Protein AF-A0A0S1SE72-F1 (afdb_monomer_lite)

Foldseek 3Di:
DDDDDDDDPDPPPPPPPPPPPPPPDFDKDWDFDADPVRATQKTDIFRPVQPPDGAAFAKMFGADPPRQTFKIAGKDKDWDWAQDPVGIDTFMKIFGAAKMWGADPVGATFKIDGFDWDWDFDAHNDPPGTTDIFTADDPRMWGADPVRHTDDDDPVVNVVCRVVRMGGDPDD

Secondary structure (DSSP, 8-state):
------------------------PPPEEEEEEE-TTS-EEEEEEEEGGGTTS-EEEEEEEEE-TTS-EEEEEEEEEEEEEEEETTEEEEEEEEEEEEEEEEE-TTSSEEEEEEPEEEEEEE--SSTT-EEEEEEE--TT-EEE-TTS-EEPPPHHHHHHHHHTTEEE----

Radius of gyration: 25.69 Å; chains: 1; bounding box: 78×78×52 Å

pLDDT: mean 86.2, std 17.71, range [41.59, 98.75]

Structure (mmCIF, N/CA/C/O backbone):
data_AF-A0A0S1SE72-F1
#
_entry.id   AF-A0A0S1SE72-F1
#
loop_
_atom_site.group_PDB
_atom_site.id
_atom_site.type_symbol
_atom_site.label_atom_id
_atom_site.label_alt_id
_atom_site.label_comp_id
_atom_site.label_asym_id
_atom_site.label_entity_id
_atom_site.label_seq_id
_atom_site.pdbx_PDB_ins_code
_atom_site.Cartn_x
_atom_site.Cartn_y
_atom_site.Cartn_z
_atom_site.occupancy
_atom_site.B_iso_or_equiv
_atom_site.auth_seq_id
_atom_site.auth_comp_id
_atom_site.auth_asym_id
_atom_site.auth_atom_id
_atom_site.pdbx_PDB_model_num
ATOM 1 N N . MET A 1 1 ? 57.077 -61.939 -34.811 1.00 44.06 1 MET A N 1
ATOM 2 C CA . MET A 1 1 ? 56.950 -60.656 -34.083 1.00 44.06 1 MET A CA 1
ATOM 3 C C . MET A 1 1 ? 55.734 -59.923 -34.622 1.00 44.06 1 MET A C 1
ATOM 5 O O . MET A 1 1 ? 55.815 -59.354 -35.700 1.00 44.06 1 MET A O 1
ATOM 9 N N . GLN A 1 2 ? 54.604 -59.992 -33.923 1.00 41.97 2 GLN A N 1
ATOM 10 C CA . GLN A 1 2 ? 53.360 -59.338 -34.329 1.00 41.97 2 GLN A CA 1
ATOM 11 C C . GLN A 1 2 ? 52.868 -58.535 -33.126 1.00 41.97 2 GLN A C 1
ATOM 13 O O . GLN A 1 2 ? 52.591 -59.094 -32.068 1.00 41.97 2 GLN A O 1
ATOM 18 N N . LYS A 1 3 ? 52.926 -57.207 -33.258 1.00 41.59 3 LYS A N 1
ATOM 19 C CA . LYS A 1 3 ? 52.626 -56.247 -32.194 1.00 41.59 3 LYS A CA 1
ATOM 20 C C . LYS A 1 3 ? 51.110 -56.176 -32.007 1.00 41.59 3 LYS A C 1
ATOM 22 O O . LYS A 1 3 ? 50.388 -55.863 -32.947 1.00 41.59 3 LYS A O 1
ATOM 27 N N . ILE A 1 4 ? 50.658 -56.474 -30.794 1.00 45.81 4 ILE A N 1
ATOM 28 C CA . ILE A 1 4 ? 49.276 -56.308 -30.344 1.00 45.81 4 ILE A CA 1
ATOM 29 C C . ILE A 1 4 ? 49.019 -54.802 -30.191 1.00 45.81 4 ILE A C 1
ATOM 31 O O . ILE A 1 4 ? 49.670 -54.144 -29.381 1.00 45.81 4 ILE A O 1
ATOM 35 N N . LEU A 1 5 ? 48.105 -54.249 -30.993 1.00 44.09 5 LEU A N 1
ATOM 36 C CA . LEU A 1 5 ? 47.592 -52.888 -30.824 1.00 44.09 5 LEU A CA 1
ATOM 37 C C . LEU A 1 5 ? 46.495 -52.918 -29.748 1.00 44.09 5 LEU A C 1
ATOM 39 O O . LEU A 1 5 ? 45.417 -53.458 -29.982 1.00 44.09 5 LEU A O 1
ATOM 43 N N . ILE A 1 6 ? 46.764 -52.341 -28.577 1.00 47.44 6 ILE A N 1
ATOM 44 C CA . ILE A 1 6 ? 45.750 -52.101 -27.542 1.00 47.44 6 ILE A CA 1
ATOM 45 C C . ILE A 1 6 ? 45.179 -50.700 -27.776 1.00 47.44 6 ILE A C 1
ATOM 47 O O . ILE A 1 6 ? 45.871 -49.701 -27.585 1.00 47.44 6 ILE A O 1
ATOM 51 N N . LEU A 1 7 ? 43.919 -50.630 -28.211 1.00 43.72 7 LEU A N 1
ATOM 52 C CA . LEU A 1 7 ? 43.160 -49.386 -28.330 1.00 43.72 7 LEU A CA 1
ATOM 53 C C . LEU A 1 7 ? 42.622 -49.015 -26.936 1.00 43.72 7 LEU A C 1
ATOM 55 O O . LEU A 1 7 ? 41.647 -49.596 -26.466 1.00 43.72 7 LEU A O 1
ATOM 59 N N . ILE A 1 8 ? 43.276 -48.079 -26.248 1.00 45.81 8 ILE A N 1
ATOM 60 C CA . ILE A 1 8 ? 42.794 -47.539 -24.970 1.00 45.81 8 ILE A CA 1
ATOM 61 C C . ILE A 1 8 ? 41.789 -46.428 -25.288 1.00 45.81 8 ILE A C 1
ATOM 63 O O . ILE A 1 8 ? 42.168 -45.318 -25.659 1.00 45.81 8 ILE A O 1
ATOM 67 N N . SER A 1 9 ? 40.497 -46.729 -25.166 1.00 51.25 9 SER A N 1
ATOM 68 C CA . SER A 1 9 ? 39.432 -45.728 -25.212 1.00 51.25 9 SER A CA 1
ATOM 69 C C . SER A 1 9 ? 39.485 -44.866 -23.946 1.00 51.25 9 SER A C 1
ATOM 71 O O . SER A 1 9 ? 39.092 -45.315 -22.867 1.00 51.25 9 SER A O 1
ATOM 73 N N . LEU A 1 10 ? 39.979 -43.632 -24.071 1.00 48.38 10 LEU A N 1
ATOM 74 C CA . LEU A 1 10 ? 39.885 -42.608 -23.030 1.00 48.38 10 LEU A CA 1
ATOM 75 C C . LEU A 1 10 ? 38.407 -42.221 -22.836 1.00 48.38 10 LEU A C 1
ATOM 77 O O . LEU A 1 10 ? 37.854 -41.429 -23.597 1.00 48.38 10 LEU A O 1
ATOM 81 N N . PHE A 1 11 ? 37.764 -42.769 -21.806 1.00 48.50 11 PHE A N 1
ATOM 82 C CA . PHE A 1 11 ? 36.522 -42.216 -21.273 1.00 48.50 11 PHE A CA 1
ATOM 83 C C . PHE A 1 11 ? 36.857 -40.915 -20.534 1.00 48.50 11 PHE A C 1
ATOM 85 O O . PHE A 1 11 ? 37.260 -40.927 -19.371 1.00 48.50 11 PHE A O 1
ATOM 92 N N . PHE A 1 12 ? 36.707 -39.778 -21.217 1.00 42.44 12 PHE A N 1
ATOM 93 C CA . PHE A 1 12 ? 36.629 -38.476 -20.560 1.00 42.44 12 PHE A CA 1
ATOM 94 C C . PHE A 1 12 ? 35.319 -38.422 -19.767 1.00 42.44 12 PHE A C 1
ATOM 96 O O . PHE A 1 12 ? 34.268 -38.055 -20.291 1.00 42.44 12 PHE A O 1
ATOM 103 N N . PHE A 1 13 ? 35.377 -38.796 -18.489 1.00 44.19 13 PHE A N 1
ATOM 104 C CA . PHE A 1 13 ? 34.365 -38.396 -17.520 1.00 44.19 13 PHE A CA 1
ATOM 105 C C . PHE A 1 13 ? 34.473 -36.881 -17.350 1.00 44.19 13 PHE A C 1
ATOM 107 O O . PHE A 1 13 ? 35.233 -36.384 -16.521 1.00 44.19 13 PHE A O 1
ATOM 114 N N . ILE A 1 14 ? 33.725 -36.143 -18.171 1.00 52.78 14 ILE A N 1
ATOM 115 C CA . ILE A 1 14 ? 33.392 -34.749 -17.898 1.00 52.78 14 ILE A CA 1
ATOM 116 C C . ILE A 1 14 ? 32.560 -34.788 -16.618 1.00 52.78 14 ILE A C 1
ATOM 118 O O . ILE A 1 14 ? 31.352 -35.026 -16.637 1.00 52.78 14 ILE A O 1
ATOM 122 N N . SER A 1 15 ? 33.231 -34.637 -15.478 1.00 47.50 15 SER A N 1
ATOM 123 C CA . SER A 1 15 ? 32.581 -34.364 -14.211 1.00 47.50 15 SER A CA 1
ATOM 124 C C . SER A 1 15 ? 31.936 -32.991 -14.347 1.00 47.50 15 SER A C 1
ATOM 126 O O . SER A 1 15 ? 32.569 -31.947 -14.212 1.00 47.50 15 SER A O 1
ATOM 128 N N . CYS A 1 16 ? 30.651 -32.993 -14.685 1.00 48.25 16 CYS A N 1
ATOM 129 C CA . CYS A 1 16 ? 29.830 -31.801 -14.633 1.00 48.25 16 CYS A CA 1
ATOM 130 C C . CYS A 1 16 ? 29.717 -31.413 -13.152 1.00 48.25 16 CYS A C 1
ATOM 132 O O . CYS A 1 16 ? 28.844 -31.895 -12.430 1.00 48.25 16 CYS A O 1
ATOM 134 N N . GLN A 1 17 ? 30.655 -30.599 -12.662 1.00 51.97 17 GLN A N 1
ATOM 135 C CA . GLN A 1 17 ? 30.501 -29.918 -11.386 1.00 51.97 17 GLN A CA 1
ATOM 136 C C . GLN A 1 17 ? 29.308 -28.980 -11.547 1.00 51.97 17 GLN A C 1
ATOM 138 O O . GLN A 1 17 ? 29.417 -27.911 -12.138 1.00 51.97 17 GLN A O 1
ATOM 143 N N . SER A 1 18 ? 28.149 -29.421 -11.058 1.00 53.25 18 SER A N 1
ATOM 144 C CA . SER A 1 18 ? 27.006 -28.555 -10.794 1.00 53.25 18 SER A CA 1
ATOM 145 C C . SER A 1 18 ? 27.508 -27.405 -9.927 1.00 53.25 18 SER A C 1
ATOM 147 O O . SER A 1 18 ? 27.702 -27.579 -8.720 1.00 53.25 18 SER A O 1
ATOM 149 N N . SER A 1 19 ? 27.750 -26.241 -10.530 1.00 54.62 19 SER A N 1
ATOM 150 C CA . SER A 1 19 ? 28.011 -25.026 -9.780 1.00 54.62 19 SER A CA 1
ATOM 151 C C . SER A 1 19 ? 26.764 -24.762 -8.946 1.00 54.62 19 SER A C 1
ATOM 153 O O . SER A 1 19 ? 25.678 -24.496 -9.456 1.00 54.62 19 SER A O 1
ATOM 155 N N . LYS A 1 20 ? 26.886 -24.921 -7.627 1.00 51.25 20 LYS A N 1
ATOM 156 C CA . LYS A 1 20 ? 25.872 -24.410 -6.713 1.00 51.25 20 LYS A CA 1
ATOM 157 C C . LYS A 1 20 ? 25.862 -22.905 -6.944 1.00 51.25 20 LYS A C 1
ATOM 159 O O . LYS A 1 20 ? 26.827 -22.239 -6.573 1.00 51.25 20 LYS A O 1
ATOM 164 N N . GLN A 1 21 ? 24.830 -22.383 -7.604 1.00 48.53 21 GLN A N 1
ATOM 165 C CA . GLN A 1 21 ? 24.582 -20.949 -7.587 1.00 48.53 21 GLN A CA 1
ATOM 166 C C . GLN A 1 21 ? 24.506 -20.553 -6.115 1.00 48.53 21 GLN A C 1
ATOM 168 O O . GLN A 1 21 ? 23.645 -21.023 -5.370 1.00 48.53 21 GLN A O 1
ATOM 173 N N . HIS A 1 22 ? 25.487 -19.771 -5.677 1.00 41.78 22 HIS A N 1
ATOM 174 C CA . HIS A 1 22 ? 25.468 -19.132 -4.378 1.00 41.78 22 HIS A CA 1
ATOM 175 C C . HIS A 1 22 ? 24.239 -18.226 -4.409 1.00 41.78 22 HIS A C 1
ATOM 177 O O . HIS A 1 22 ? 24.221 -17.235 -5.131 1.00 41.78 22 HIS A O 1
ATOM 183 N N . SER A 1 23 ? 23.172 -18.634 -3.722 1.00 51.62 23 SER A N 1
ATOM 184 C CA . SER A 1 23 ? 22.007 -17.783 -3.511 1.00 51.62 23 SER A CA 1
ATOM 185 C C . SER A 1 23 ? 22.503 -16.560 -2.752 1.00 51.62 23 SER A C 1
ATOM 187 O O . SER A 1 23 ? 22.716 -16.640 -1.543 1.00 51.62 23 SER A O 1
ATOM 189 N N . GLU A 1 24 ? 22.751 -15.458 -3.456 1.00 61.66 24 GLU A N 1
ATOM 190 C CA . GLU A 1 24 ? 23.048 -14.183 -2.820 1.00 61.66 24 GLU A CA 1
ATOM 191 C C . GLU A 1 24 ? 21.868 -13.852 -1.907 1.00 61.66 24 GLU A C 1
ATOM 193 O O . GLU A 1 24 ? 20.727 -13.728 -2.353 1.00 61.66 24 GLU A O 1
ATOM 198 N N . ILE A 1 25 ? 22.121 -13.805 -0.600 1.00 58.94 25 ILE A N 1
ATOM 199 C CA . ILE A 1 25 ? 21.099 -13.438 0.375 1.00 58.94 25 ILE A CA 1
ATOM 200 C C . ILE A 1 25 ? 20.660 -12.012 0.020 1.00 58.94 25 ILE A C 1
ATOM 202 O O . ILE A 1 25 ? 21.522 -11.126 -0.019 1.00 58.94 25 ILE A O 1
ATOM 206 N N . PRO A 1 26 ? 19.364 -11.759 -0.249 1.00 60.16 26 PRO A N 1
ATOM 207 C CA . PRO A 1 26 ? 18.902 -10.418 -0.560 1.00 60.16 26 PRO A CA 1
ATOM 208 C C . PRO A 1 26 ? 19.271 -9.503 0.603 1.00 60.16 26 PRO A C 1
ATOM 210 O O . PRO A 1 26 ? 18.911 -9.745 1.756 1.00 60.16 26 PRO A O 1
ATOM 213 N N . LYS A 1 27 ? 20.044 -8.459 0.309 1.00 71.62 27 LYS A N 1
ATOM 214 C CA . LYS A 1 27 ? 20.433 -7.476 1.315 1.00 71.62 27 LYS A CA 1
ATOM 215 C C . LYS A 1 27 ? 19.215 -6.578 1.560 1.00 71.62 27 LYS A C 1
ATOM 217 O O . LYS A 1 27 ? 18.701 -5.953 0.634 1.00 71.62 27 LYS A O 1
ATOM 222 N N . ILE A 1 28 ? 18.715 -6.575 2.789 1.00 78.31 28 ILE A N 1
ATOM 223 C CA . ILE A 1 28 ? 17.505 -5.859 3.214 1.00 78.31 28 ILE A CA 1
ATOM 224 C C . ILE A 1 28 ? 17.927 -4.609 3.998 1.00 78.31 28 ILE A C 1
ATOM 226 O O . ILE A 1 28 ? 18.857 -4.682 4.803 1.00 78.31 28 ILE A O 1
ATOM 230 N N . TRP A 1 29 ? 17.267 -3.466 3.773 1.00 80.69 29 TRP A N 1
ATOM 231 C CA . TRP A 1 29 ? 17.455 -2.248 4.582 1.00 80.69 29 TRP A CA 1
ATOM 232 C C . TRP A 1 29 ? 16.176 -1.845 5.295 1.00 80.69 29 TRP A C 1
ATOM 234 O O . TRP A 1 29 ? 15.087 -1.946 4.730 1.00 80.69 29 TRP A O 1
ATOM 244 N N . LEU A 1 30 ? 16.335 -1.296 6.501 1.00 87.00 30 LEU A N 1
ATOM 245 C CA . LEU A 1 30 ? 15.251 -0.637 7.214 1.00 87.00 30 LEU A CA 1
ATOM 246 C C . LEU A 1 30 ? 14.763 0.569 6.403 1.00 87.00 30 LEU A C 1
ATOM 248 O O . LEU A 1 30 ? 15.525 1.495 6.118 1.00 87.00 30 LEU A O 1
ATOM 252 N N . GLY A 1 31 ? 13.488 0.545 6.035 1.00 87.19 31 GLY A N 1
ATOM 253 C CA . GLY A 1 31 ? 12.803 1.640 5.376 1.00 87.19 31 GLY A CA 1
ATOM 254 C C . GLY A 1 31 ? 12.017 2.469 6.375 1.00 87.19 31 GLY A C 1
ATOM 255 O O . GLY A 1 31 ? 11.165 1.936 7.079 1.00 87.19 31 GLY A O 1
ATOM 256 N N . ILE A 1 32 ? 12.296 3.771 6.422 1.00 90.75 32 ILE A N 1
ATOM 257 C CA . ILE A 1 32 ? 11.531 4.760 7.186 1.00 90.75 32 ILE A CA 1
ATOM 258 C C . ILE A 1 32 ? 11.190 5.907 6.238 1.00 90.75 32 ILE A C 1
ATOM 260 O O . ILE A 1 32 ? 12.068 6.436 5.556 1.00 90.75 32 ILE A O 1
ATOM 264 N N . VAL A 1 33 ? 9.915 6.279 6.199 1.00 90.62 33 VAL A N 1
ATOM 265 C CA . VAL A 1 33 ? 9.412 7.482 5.532 1.00 90.62 33 VAL A CA 1
ATOM 266 C C . VAL A 1 33 ? 8.807 8.368 6.611 1.00 90.62 33 VAL A C 1
ATOM 268 O O . VAL A 1 33 ? 8.033 7.876 7.432 1.00 90.62 33 VAL A O 1
ATOM 271 N N . ASN A 1 34 ? 9.142 9.656 6.615 1.00 93.81 34 ASN A N 1
ATOM 272 C CA . ASN A 1 34 ? 8.637 10.622 7.589 1.00 93.81 34 ASN A CA 1
ATOM 273 C C . ASN A 1 34 ? 7.648 11.594 6.934 1.00 93.81 34 ASN A C 1
ATOM 275 O O . ASN A 1 34 ? 7.726 11.860 5.736 1.00 93.81 34 ASN A O 1
ATOM 279 N N . TYR A 1 35 ? 6.724 12.117 7.733 1.00 91.31 35 TYR A N 1
ATOM 280 C CA . TYR A 1 35 ? 5.997 13.345 7.427 1.00 91.31 35 TYR A CA 1
ATOM 281 C C . TYR A 1 35 ? 6.951 14.547 7.472 1.00 91.31 35 TYR A C 1
ATOM 283 O O . TYR A 1 35 ? 8.002 14.476 8.112 1.00 91.31 35 TYR A O 1
ATOM 291 N N . ASP A 1 36 ? 6.546 15.682 6.897 1.00 91.94 36 ASP A N 1
ATOM 292 C CA . ASP A 1 36 ? 7.304 16.945 6.982 1.00 91.94 36 ASP A CA 1
ATOM 293 C C . ASP A 1 36 ? 7.501 17.409 8.434 1.00 91.94 36 ASP A C 1
ATOM 295 O O . ASP A 1 36 ? 8.500 18.036 8.777 1.00 91.94 36 ASP A O 1
ATOM 299 N N . SER A 1 37 ? 6.572 17.032 9.317 1.00 92.19 37 SER A N 1
ATOM 300 C CA . SER A 1 37 ? 6.650 17.243 10.764 1.00 92.19 37 SER A CA 1
ATOM 301 C C . SER A 1 37 ? 7.730 16.401 11.463 1.00 92.19 37 SER A C 1
ATOM 303 O O . SER A 1 37 ? 7.978 16.591 12.652 1.00 92.19 37 SER A O 1
ATOM 305 N N . GLY A 1 38 ? 8.359 15.454 10.762 1.00 92.38 38 GLY A N 1
ATOM 306 C CA . GLY A 1 38 ? 9.375 14.541 11.291 1.00 92.38 38 GLY A CA 1
ATOM 307 C C . GLY A 1 38 ? 8.817 13.273 11.946 1.00 92.38 38 GLY A C 1
ATOM 308 O O . GLY A 1 38 ? 9.587 12.380 12.299 1.00 92.38 38 GLY A O 1
ATOM 309 N N . TRP A 1 39 ? 7.493 13.148 12.087 1.00 93.81 39 TRP A N 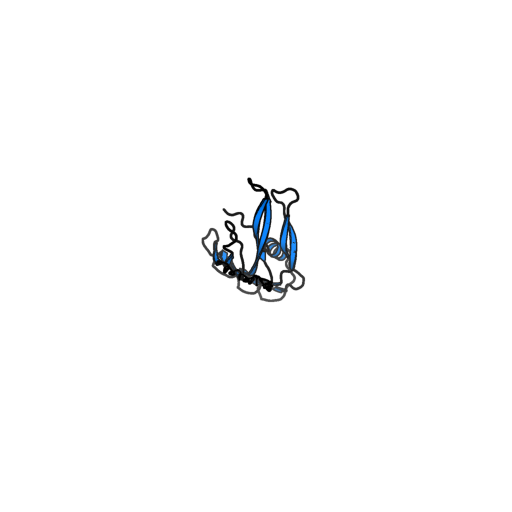1
ATOM 310 C CA . TRP A 1 39 ? 6.866 11.912 12.562 1.00 93.81 39 TRP A CA 1
ATOM 311 C C . TRP A 1 39 ? 7.004 10.789 11.534 1.00 93.81 39 TRP A C 1
ATOM 313 O O . TRP A 1 39 ? 6.905 11.030 10.331 1.00 93.81 39 TRP A O 1
ATOM 323 N N . ILE A 1 40 ? 7.159 9.547 12.002 1.00 94.19 40 ILE A N 1
ATOM 324 C CA . ILE A 1 40 ? 7.187 8.379 11.114 1.00 94.19 40 ILE A CA 1
ATOM 325 C C . ILE A 1 40 ? 5.829 8.265 10.424 1.00 94.19 40 ILE A C 1
ATOM 327 O O . ILE A 1 40 ? 4.793 8.151 11.079 1.00 94.19 40 ILE A O 1
ATOM 331 N N . LYS A 1 41 ? 5.863 8.284 9.095 1.00 95.00 41 LYS A N 1
ATOM 332 C CA . LYS A 1 41 ? 4.720 8.064 8.216 1.00 95.00 41 LYS A CA 1
ATOM 333 C C . LYS A 1 41 ? 4.582 6.590 7.891 1.00 95.00 41 LYS A C 1
ATOM 335 O O . LYS A 1 41 ? 3.481 6.057 7.940 1.00 95.00 41 LYS A O 1
ATOM 340 N N . GLU A 1 42 ? 5.686 5.927 7.560 1.00 95.12 42 GLU A N 1
ATOM 341 C CA . GLU A 1 42 ? 5.682 4.544 7.078 1.00 95.12 42 GLU A CA 1
ATOM 342 C C . GLU A 1 42 ? 6.989 3.857 7.470 1.00 95.12 42 GLU A C 1
ATOM 344 O O . GLU A 1 42 ? 8.050 4.489 7.462 1.00 95.12 42 GLU A O 1
ATOM 349 N N . ARG A 1 43 ? 6.929 2.565 7.800 1.00 96.19 43 ARG A N 1
ATOM 350 C CA . ARG A 1 43 ? 8.124 1.761 8.066 1.00 96.19 43 ARG A CA 1
ATOM 351 C C . ARG A 1 43 ? 7.995 0.334 7.554 1.00 96.19 43 ARG A C 1
ATOM 353 O O . ARG A 1 43 ? 6.906 -0.238 7.577 1.00 96.19 43 ARG A O 1
ATOM 360 N N . GLY A 1 44 ? 9.123 -0.247 7.174 1.00 94.88 44 GLY A N 1
ATOM 361 C CA . GLY A 1 44 ? 9.222 -1.633 6.732 1.00 94.88 44 GLY A CA 1
ATOM 362 C C . GLY A 1 44 ? 10.602 -1.926 6.165 1.00 94.88 44 GLY A C 1
ATOM 363 O O . GLY A 1 44 ? 11.607 -1.422 6.666 1.00 94.88 44 GLY A O 1
ATOM 364 N N . GLU A 1 45 ? 10.648 -2.731 5.114 1.00 92.31 45 GLU A N 1
ATOM 365 C CA . GLU A 1 45 ? 11.885 -3.200 4.498 1.00 92.31 45 GLU A CA 1
ATOM 366 C C . GLU A 1 45 ? 11.963 -2.816 3.020 1.00 92.31 45 GLU A C 1
ATOM 368 O O . GLU A 1 45 ? 10.994 -2.950 2.266 1.00 92.31 45 GLU A O 1
ATOM 373 N N . TYR A 1 46 ? 13.140 -2.358 2.599 1.00 89.50 46 TYR A N 1
ATOM 374 C CA . TYR A 1 46 ? 13.472 -2.144 1.195 1.00 89.50 46 TYR A CA 1
ATOM 375 C C . TYR A 1 46 ? 14.363 -3.265 0.671 1.00 89.50 46 TYR A C 1
ATOM 377 O O . TYR A 1 46 ? 15.306 -3.695 1.345 1.00 89.50 46 TYR A O 1
ATOM 385 N N . ASN A 1 47 ? 14.115 -3.680 -0.569 1.00 84.50 47 ASN A N 1
ATOM 386 C CA . ASN A 1 47 ? 15.017 -4.572 -1.281 1.00 84.50 47 ASN A CA 1
ATOM 387 C C . ASN A 1 47 ? 16.204 -3.766 -1.827 1.00 84.50 47 ASN A C 1
ATOM 389 O O . ASN A 1 47 ? 16.046 -2.903 -2.690 1.00 84.50 47 ASN A O 1
ATOM 393 N N . SER A 1 48 ? 17.408 -4.041 -1.319 1.00 74.31 48 SER A N 1
ATOM 394 C CA . SER A 1 48 ? 18.604 -3.269 -1.677 1.00 74.31 48 SER A CA 1
ATOM 395 C C . SER A 1 48 ? 19.165 -3.564 -3.062 1.00 74.31 48 SER A C 1
ATOM 397 O O . SER A 1 48 ? 20.073 -2.855 -3.500 1.00 74.31 48 SER A O 1
ATOM 399 N N . ASN A 1 49 ? 18.649 -4.594 -3.734 1.00 77.00 49 ASN A N 1
ATOM 400 C CA . ASN A 1 49 ? 19.101 -4.979 -5.064 1.00 77.00 49 ASN A CA 1
ATOM 401 C C . ASN A 1 49 ? 18.600 -3.999 -6.141 1.00 77.00 49 ASN A C 1
ATOM 403 O O . ASN A 1 49 ? 19.157 -3.963 -7.231 1.00 77.00 49 ASN A O 1
ATOM 407 N N . TYR A 1 50 ? 17.602 -3.164 -5.835 1.00 70.81 50 TYR A N 1
ATOM 408 C CA . TYR A 1 50 ? 16.911 -2.306 -6.806 1.00 70.81 50 TYR A CA 1
ATOM 409 C C . TYR A 1 50 ? 17.423 -0.864 -6.875 1.00 70.81 50 TYR A C 1
ATOM 411 O O . TYR A 1 50 ? 16.665 0.065 -7.136 1.00 70.81 50 TYR A O 1
ATOM 419 N N . LYS A 1 51 ? 18.723 -0.650 -6.657 1.00 64.62 51 LYS A N 1
ATOM 420 C CA . LYS A 1 51 ? 19.316 0.698 -6.650 1.00 64.62 51 LYS A CA 1
ATOM 421 C C . LYS A 1 51 ? 19.143 1.420 -7.999 1.00 64.62 51 LYS A C 1
ATOM 423 O O . LYS A 1 51 ? 19.321 0.787 -9.034 1.00 64.62 51 LYS A O 1
ATOM 428 N N . PRO A 1 52 ? 18.896 2.746 -7.994 1.00 63.59 52 PRO A N 1
ATOM 429 C CA . PRO A 1 52 ? 18.795 3.631 -6.824 1.00 63.59 52 PRO A CA 1
ATOM 430 C C . PRO A 1 52 ? 17.426 3.589 -6.117 1.00 63.59 52 PRO A C 1
ATOM 432 O O . PRO A 1 52 ? 17.284 4.165 -5.039 1.00 63.59 52 PRO A O 1
ATOM 435 N N . HIS A 1 53 ? 16.440 2.899 -6.687 1.00 65.69 53 HIS A N 1
ATOM 436 C CA . HIS A 1 53 ? 15.065 2.880 -6.201 1.00 65.69 53 HIS A CA 1
ATOM 437 C C . HIS A 1 53 ? 14.898 1.993 -4.964 1.00 65.69 53 HIS A C 1
ATOM 439 O O . HIS A 1 53 ? 15.397 0.872 -4.856 1.00 65.69 53 HIS A O 1
ATOM 445 N N . ARG A 1 54 ? 14.151 2.497 -3.986 1.00 76.56 54 ARG A N 1
ATOM 446 C CA . ARG A 1 54 ? 13.854 1.758 -2.762 1.00 76.56 54 ARG A CA 1
ATOM 447 C C . ARG A 1 54 ? 12.505 1.064 -2.914 1.00 76.56 54 ARG A C 1
ATOM 449 O O . ARG A 1 54 ? 11.485 1.553 -2.439 1.00 76.56 54 ARG A O 1
ATOM 456 N N . ALA A 1 55 ? 12.493 -0.084 -3.594 1.00 88.25 55 ALA A N 1
ATOM 457 C CA . ALA A 1 55 ? 11.278 -0.889 -3.702 1.00 88.25 55 ALA A CA 1
ATOM 458 C C . ALA A 1 55 ? 10.987 -1.585 -2.364 1.00 88.25 55 ALA A C 1
ATOM 460 O O . ALA A 1 55 ? 11.841 -2.268 -1.789 1.00 88.25 55 ALA A O 1
ATOM 461 N N . ARG A 1 56 ? 9.777 -1.375 -1.855 1.00 92.88 56 ARG A N 1
ATOM 462 C CA . ARG A 1 56 ? 9.258 -1.945 -0.617 1.00 92.88 56 ARG A CA 1
ATOM 463 C C . ARG A 1 56 ? 8.988 -3.423 -0.798 1.00 92.88 56 ARG A C 1
ATOM 465 O O . ARG A 1 56 ? 8.389 -3.841 -1.786 1.00 92.88 56 ARG A O 1
ATOM 472 N N . ILE A 1 57 ? 9.370 -4.192 0.206 1.00 93.88 57 ILE A N 1
ATOM 473 C CA . ILE A 1 57 ? 9.095 -5.620 0.293 1.00 93.88 57 ILE A CA 1
ATOM 474 C C . ILE A 1 57 ? 8.630 -5.975 1.700 1.00 93.88 57 ILE A C 1
ATOM 476 O O . ILE A 1 57 ? 8.879 -5.244 2.659 1.00 93.88 57 ILE A O 1
ATOM 480 N N . GLY A 1 58 ? 7.962 -7.118 1.822 1.00 95.38 58 GLY A N 1
ATOM 481 C CA . GLY A 1 58 ? 7.603 -7.667 3.123 1.00 95.38 58 GLY A CA 1
ATOM 482 C C . GLY A 1 58 ? 6.539 -6.837 3.834 1.00 95.38 58 GLY A C 1
ATOM 483 O O . GLY A 1 58 ? 5.725 -6.171 3.197 1.00 95.38 58 GLY A O 1
ATOM 484 N N . VAL A 1 59 ? 6.501 -6.933 5.160 1.00 97.38 59 VAL A N 1
ATOM 485 C CA . VAL A 1 59 ? 5.469 -6.282 5.974 1.00 97.38 59 VAL A CA 1
ATOM 486 C C . VAL A 1 59 ? 5.806 -4.810 6.177 1.00 97.38 59 VAL A C 1
ATOM 488 O O . VAL A 1 59 ? 6.914 -4.465 6.579 1.00 97.38 59 VAL A O 1
ATOM 491 N N . TRP A 1 60 ? 4.817 -3.958 5.942 1.00 97.44 60 TRP A N 1
ATOM 492 C CA . TRP A 1 60 ? 4.893 -2.524 6.160 1.00 97.44 60 TRP A CA 1
ATOM 493 C C . TRP A 1 60 ? 3.781 -2.051 7.078 1.00 97.44 60 TRP A C 1
ATOM 495 O O . TRP A 1 60 ? 2.668 -2.583 7.071 1.00 97.44 60 TRP A O 1
ATOM 505 N N . GLU A 1 61 ? 4.102 -1.019 7.846 1.00 98.12 61 GLU A N 1
ATOM 506 C CA . GLU A 1 61 ? 3.175 -0.289 8.696 1.00 98.12 61 GLU A CA 1
ATOM 507 C C . GLU A 1 61 ? 3.139 1.167 8.241 1.00 98.12 61 GLU A C 1
ATOM 509 O O . GLU A 1 61 ? 4.175 1.810 8.071 1.00 98.12 61 GLU A O 1
ATOM 514 N N . GLU A 1 62 ? 1.932 1.676 8.044 1.00 97.38 62 GLU A N 1
ATOM 515 C CA . GLU A 1 62 ? 1.629 3.066 7.726 1.00 97.38 62 GLU A CA 1
ATOM 516 C C . GLU A 1 62 ? 0.989 3.691 8.965 1.00 97.38 62 GLU A C 1
ATOM 518 O O . GLU A 1 62 ? 0.192 3.043 9.647 1.00 97.38 62 GLU A O 1
ATOM 523 N N . PHE A 1 63 ? 1.308 4.944 9.262 1.00 97.31 63 PHE A N 1
ATOM 524 C CA . PHE A 1 63 ? 0.900 5.634 10.480 1.00 97.31 63 PHE A CA 1
ATOM 525 C C . PHE A 1 63 ? 0.164 6.923 10.143 1.00 97.31 63 PHE A C 1
ATOM 527 O O . PHE A 1 63 ? 0.544 7.646 9.227 1.00 97.31 63 PHE A O 1
ATOM 534 N N . TYR A 1 64 ? -0.856 7.254 10.925 1.00 94.81 64 TYR A N 1
ATOM 535 C CA . TYR A 1 64 ? -1.288 8.634 11.101 1.00 94.81 64 TYR A CA 1
ATOM 536 C C . TYR A 1 64 ? -0.183 9.431 11.810 1.00 94.81 64 TYR A C 1
ATOM 538 O O . TYR A 1 64 ? 0.679 8.856 12.484 1.00 94.81 64 TYR A O 1
ATOM 546 N N . GLU A 1 65 ? -0.226 10.762 11.723 1.00 88.81 65 GLU A N 1
ATOM 547 C CA . GLU A 1 65 ? 0.628 11.591 12.576 1.00 88.81 65 GLU A CA 1
ATOM 548 C C . GLU A 1 65 ? 0.450 11.222 14.059 1.00 88.81 65 GLU A C 1
ATOM 550 O O . GLU A 1 65 ? -0.629 10.809 14.499 1.00 88.81 65 GLU A O 1
ATOM 555 N N . LYS A 1 66 ? 1.527 11.379 14.841 1.00 88.12 66 LYS A N 1
ATOM 556 C CA . LYS A 1 66 ? 1.612 10.939 16.248 1.00 88.12 66 LYS A CA 1
ATOM 557 C C . LYS A 1 66 ? 1.574 9.408 16.424 1.00 88.12 66 LYS A C 1
ATOM 559 O O . LYS A 1 66 ? 1.137 8.917 17.462 1.00 88.12 66 LYS A O 1
ATOM 564 N N . LEU A 1 67 ? 2.070 8.665 15.425 1.00 83.62 67 LEU A N 1
ATOM 565 C CA . LEU A 1 67 ? 2.415 7.232 15.486 1.00 83.62 67 LEU A CA 1
ATOM 566 C C . LEU A 1 67 ? 1.250 6.262 15.745 1.00 83.62 67 LEU A C 1
ATOM 568 O O . LEU A 1 67 ? 1.466 5.130 16.179 1.00 83.62 67 LEU A O 1
ATOM 572 N N . LYS A 1 68 ? 0.011 6.655 15.444 1.00 93.00 68 LYS A N 1
ATOM 573 C CA . LYS A 1 68 ? -1.114 5.709 15.448 1.00 93.00 68 LYS A CA 1
ATOM 574 C C . LYS A 1 68 ? -1.119 4.923 14.142 1.00 93.00 68 LYS A C 1
ATOM 576 O O . LYS A 1 68 ? -1.061 5.536 13.083 1.00 93.00 68 LYS A O 1
ATOM 581 N N . ILE A 1 69 ? -1.212 3.595 14.192 1.00 96.50 69 ILE A N 1
ATOM 582 C CA . ILE A 1 69 ? -1.234 2.769 12.974 1.00 96.50 69 ILE A CA 1
ATOM 583 C C . ILE A 1 69 ? -2.450 3.162 12.120 1.00 96.50 69 ILE A C 1
ATOM 585 O O . ILE A 1 69 ? -3.577 3.176 12.607 1.00 96.50 69 ILE A O 1
ATOM 589 N N . LYS A 1 70 ? -2.198 3.493 10.853 1.00 97.88 70 LYS A N 1
ATOM 590 C CA . LYS A 1 70 ? -3.186 3.751 9.797 1.00 97.88 70 LYS A CA 1
ATOM 591 C C . LYS A 1 70 ? -3.475 2.481 9.010 1.00 97.88 70 LYS A C 1
ATOM 593 O O . LYS A 1 70 ? -4.640 2.173 8.767 1.00 97.88 70 LYS A O 1
ATOM 598 N N . ALA A 1 71 ? -2.435 1.748 8.622 1.00 98.25 71 ALA A N 1
ATOM 599 C CA . ALA A 1 71 ? -2.579 0.508 7.877 1.00 98.25 71 ALA A CA 1
ATOM 600 C C . ALA A 1 71 ? -1.392 -0.432 8.096 1.00 98.25 71 ALA A C 1
ATOM 602 O O . ALA A 1 71 ? -0.300 -0.000 8.463 1.00 98.25 71 ALA A O 1
ATOM 603 N N . LYS A 1 72 ? -1.604 -1.723 7.850 1.00 98.56 72 LYS A N 1
ATOM 604 C CA . LYS A 1 72 ? -0.552 -2.739 7.866 1.00 98.56 72 LYS A CA 1
ATOM 605 C C . LYS A 1 72 ? -0.844 -3.821 6.838 1.00 98.56 72 LYS A C 1
ATOM 607 O O . LYS A 1 72 ? -1.986 -4.264 6.716 1.00 98.56 72 LYS A O 1
ATOM 612 N N . GLY A 1 73 ? 0.194 -4.280 6.152 1.00 98.38 73 GLY A N 1
ATOM 613 C CA . GLY A 1 73 ? 0.104 -5.396 5.218 1.00 98.38 73 GLY A CA 1
ATOM 614 C C . GLY A 1 73 ? 1.422 -5.642 4.503 1.00 98.38 73 GLY A C 1
ATOM 615 O O . GLY A 1 73 ? 2.463 -5.128 4.914 1.00 98.38 73 GLY A O 1
ATOM 616 N N . LYS A 1 74 ? 1.391 -6.467 3.455 1.00 97.94 74 LYS A N 1
ATOM 617 C CA . LYS A 1 74 ? 2.591 -6.859 2.710 1.00 97.94 74 LYS A CA 1
ATOM 618 C C . LYS A 1 74 ? 2.722 -6.077 1.401 1.00 97.94 74 LYS A C 1
ATOM 620 O O . LYS A 1 74 ? 1.745 -5.938 0.663 1.00 97.94 74 LYS A O 1
ATOM 625 N N . TYR A 1 75 ? 3.939 -5.637 1.095 1.00 97.25 75 TYR A N 1
ATOM 626 C CA . TYR A 1 75 ? 4.350 -5.214 -0.240 1.00 97.25 75 TYR A CA 1
ATOM 627 C C . TYR A 1 75 ? 5.141 -6.312 -0.955 1.00 97.25 75 TYR A C 1
ATOM 629 O O . TYR A 1 75 ? 5.931 -7.051 -0.355 1.00 97.25 75 TYR A O 1
ATOM 637 N N . GLU A 1 76 ? 4.952 -6.364 -2.265 1.00 95.88 76 GLU A N 1
ATOM 638 C CA . GLU A 1 76 ? 5.889 -6.951 -3.218 1.00 95.88 76 GLU A CA 1
ATOM 639 C C . GLU A 1 76 ? 6.352 -5.873 -4.194 1.00 95.88 76 GLU A C 1
ATOM 641 O O . GLU A 1 76 ? 5.778 -4.785 -4.260 1.00 95.88 76 GLU A O 1
ATOM 646 N N . SER A 1 77 ? 7.402 -6.179 -4.946 1.00 93.75 77 SER A N 1
ATOM 647 C CA . SER A 1 77 ? 7.992 -5.274 -5.922 1.00 93.75 77 SER A CA 1
ATOM 648 C C . SER A 1 77 ? 8.023 -5.904 -7.304 1.00 93.75 77 SER A C 1
ATOM 650 O O . SER A 1 77 ? 8.120 -7.123 -7.440 1.00 93.75 77 SER A O 1
ATOM 652 N N . ASP A 1 78 ? 7.957 -5.060 -8.319 1.00 94.38 78 ASP A N 1
ATOM 653 C CA . ASP A 1 78 ? 8.135 -5.419 -9.724 1.00 94.38 78 ASP A CA 1
ATOM 654 C C . ASP A 1 78 ? 8.750 -4.207 -10.443 1.00 94.38 78 ASP A C 1
ATOM 656 O O . ASP A 1 78 ? 9.061 -3.202 -9.791 1.00 94.38 78 ASP A O 1
ATOM 660 N N . PHE A 1 79 ? 8.922 -4.276 -11.758 1.00 93.62 79 PHE A N 1
ATOM 661 C CA . PHE A 1 79 ? 9.408 -3.148 -12.549 1.00 93.62 79 PHE A CA 1
ATOM 662 C C . PHE A 1 79 ? 8.507 -2.835 -13.745 1.00 93.62 79 PHE A C 1
ATOM 664 O O . PHE A 1 79 ? 7.681 -3.648 -14.156 1.00 93.62 79 PHE A O 1
ATOM 671 N N . PHE A 1 80 ? 8.659 -1.627 -14.274 1.00 94.44 80 PHE A N 1
ATOM 672 C CA . PHE A 1 80 ? 8.133 -1.208 -15.571 1.00 94.44 80 PHE A CA 1
ATOM 673 C C . PHE A 1 80 ? 9.244 -0.527 -16.367 1.00 94.44 80 PHE A C 1
ATOM 675 O O . PHE A 1 80 ? 10.228 -0.061 -15.792 1.00 94.44 80 PHE A O 1
ATOM 682 N N . VAL A 1 81 ? 9.091 -0.454 -17.682 1.00 94.38 81 VAL A N 1
ATOM 683 C CA . VAL A 1 81 ? 10.112 0.100 -18.571 1.00 94.38 81 VAL A CA 1
ATOM 684 C C . VAL A 1 81 ? 9.890 1.596 -18.787 1.00 94.38 81 VAL A C 1
ATOM 686 O O . VAL A 1 81 ? 8.808 2.036 -19.167 1.00 94.38 81 VAL A O 1
ATOM 689 N N . GLN A 1 82 ? 10.942 2.385 -18.584 1.00 92.81 82 GLN A N 1
ATOM 690 C CA . GLN A 1 82 ? 11.050 3.767 -19.051 1.00 92.81 82 GLN A CA 1
ATOM 691 C C . GLN A 1 82 ? 12.063 3.862 -20.191 1.00 92.81 82 GLN A C 1
ATOM 693 O O . GLN A 1 82 ? 12.943 3.021 -20.339 1.00 92.81 82 GLN A O 1
ATOM 698 N N . CYS A 1 83 ? 11.980 4.928 -20.978 1.00 93.88 83 CYS A N 1
ATOM 699 C CA . CYS A 1 83 ? 12.967 5.271 -21.994 1.00 93.88 83 CYS A CA 1
ATOM 700 C C . CYS A 1 83 ? 13.861 6.378 -21.427 1.00 93.88 83 CYS A C 1
ATOM 702 O O . CYS A 1 83 ? 13.504 7.560 -21.447 1.00 93.88 83 CYS A O 1
ATOM 704 N N . CYS A 1 84 ? 14.989 5.967 -20.849 1.00 90.38 84 CYS A N 1
ATOM 705 C CA . CYS A 1 84 ? 16.023 6.840 -20.303 1.00 90.38 84 CYS A CA 1
ATOM 706 C C . CYS A 1 84 ? 16.961 7.356 -21.413 1.00 90.38 84 CYS A C 1
ATOM 708 O O . CYS A 1 84 ? 16.931 6.887 -22.549 1.00 90.38 84 CYS A O 1
ATOM 710 N N . ILE A 1 85 ? 17.864 8.285 -21.068 1.00 90.50 85 ILE A N 1
ATOM 711 C CA . ILE A 1 85 ? 18.854 8.877 -21.998 1.00 90.50 85 ILE A CA 1
ATOM 712 C C . ILE A 1 85 ? 19.694 7.805 -22.728 1.00 90.50 85 ILE A C 1
ATOM 714 O O . ILE A 1 85 ? 20.064 7.998 -23.881 1.00 90.50 85 ILE A O 1
ATOM 718 N N . GLY A 1 86 ? 19.981 6.673 -22.075 1.00 89.81 86 GLY A N 1
ATOM 719 C CA . GLY A 1 86 ? 20.759 5.559 -22.636 1.00 89.81 86 GLY A CA 1
ATOM 720 C C . GLY A 1 86 ? 19.937 4.434 -23.275 1.00 89.81 86 GLY A C 1
ATOM 721 O O . GLY A 1 86 ? 20.510 3.397 -23.596 1.00 89.81 86 GLY A O 1
ATOM 722 N N . GLY A 1 87 ? 18.621 4.606 -23.432 1.00 91.69 87 GLY A N 1
ATOM 723 C CA . GLY A 1 87 ? 17.696 3.568 -23.896 1.00 91.69 87 GLY A CA 1
ATOM 724 C C . GLY A 1 87 ? 16.744 3.067 -22.800 1.00 91.69 87 GLY A C 1
ATOM 725 O O . GLY A 1 87 ? 16.593 3.728 -21.767 1.00 91.69 87 GLY A O 1
ATOM 726 N N . PRO A 1 88 ? 16.071 1.922 -23.027 1.00 93.88 88 PRO A N 1
ATOM 727 C CA . PRO A 1 88 ? 15.151 1.332 -22.061 1.00 93.88 8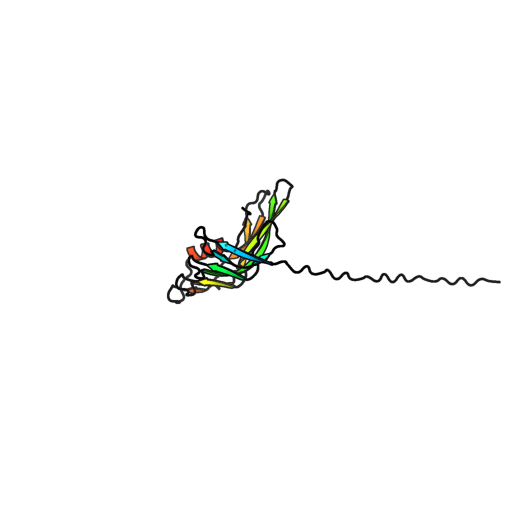8 PRO A CA 1
ATOM 728 C C . PRO A 1 88 ? 15.816 1.066 -20.704 1.00 93.88 88 PRO A C 1
ATOM 730 O O . PRO A 1 88 ? 16.939 0.567 -20.642 1.00 93.88 88 PRO A O 1
ATOM 733 N N . CYS A 1 89 ? 15.119 1.399 -19.625 1.00 90.69 89 CYS A N 1
ATOM 734 C CA . CYS A 1 89 ? 15.577 1.256 -18.249 1.00 90.69 89 CYS A CA 1
ATOM 735 C C . CYS A 1 89 ? 14.439 0.739 -17.360 1.00 90.69 89 CYS A C 1
ATOM 737 O O . CYS A 1 89 ? 13.296 1.184 -17.483 1.00 90.69 89 CYS A O 1
ATOM 739 N N . ASP A 1 90 ? 14.763 -0.183 -16.454 1.00 90.50 90 ASP A N 1
ATOM 740 C CA . ASP A 1 90 ? 13.800 -0.757 -15.516 1.00 90.50 90 ASP A CA 1
ATOM 741 C C . ASP A 1 90 ? 13.599 0.173 -14.315 1.00 90.50 90 ASP A C 1
ATOM 743 O O . ASP A 1 90 ? 14.544 0.514 -13.599 1.00 90.50 90 ASP A O 1
ATOM 747 N N . MET A 1 91 ? 12.347 0.545 -14.066 1.00 90.56 91 MET A N 1
ATOM 748 C CA . MET A 1 91 ? 11.929 1.322 -12.906 1.00 90.56 91 MET A CA 1
ATOM 749 C C . MET A 1 91 ? 11.195 0.430 -11.923 1.00 90.56 91 MET A C 1
ATOM 751 O O . MET A 1 91 ? 10.118 -0.090 -12.217 1.00 90.56 91 MET A O 1
ATOM 755 N N . TYR A 1 92 ? 11.753 0.285 -10.727 1.00 91.56 92 TYR A N 1
ATOM 756 C CA . TYR A 1 92 ? 11.150 -0.541 -9.692 1.00 91.56 92 TYR A CA 1
ATOM 757 C C . TYR A 1 92 ? 10.032 0.196 -8.964 1.00 91.56 92 TYR A C 1
ATOM 759 O O . TYR A 1 92 ? 10.162 1.358 -8.576 1.00 91.56 92 TYR A O 1
ATOM 767 N N . TYR A 1 93 ? 8.943 -0.517 -8.718 1.00 93.94 93 TYR A N 1
ATOM 768 C CA . TYR A 1 93 ? 7.811 -0.034 -7.945 1.00 93.94 93 TYR A CA 1
ATOM 769 C C . TYR A 1 93 ? 7.380 -1.098 -6.939 1.00 93.94 93 TYR A C 1
ATOM 771 O O . TYR A 1 93 ? 7.800 -2.255 -6.990 1.00 93.94 93 TYR A O 1
ATOM 779 N N . SER A 1 94 ? 6.550 -0.691 -5.986 1.00 95.69 94 SER A N 1
ATOM 780 C CA . SER A 1 94 ? 6.001 -1.582 -4.961 1.00 95.69 94 SER A CA 1
ATOM 781 C C . SER A 1 94 ? 4.492 -1.636 -5.069 1.00 95.69 94 SER A C 1
ATOM 783 O O . SER A 1 94 ? 3.874 -0.640 -5.430 1.00 95.69 94 SER A O 1
ATOM 785 N N . TYR A 1 95 ? 3.881 -2.759 -4.722 1.00 97.81 95 TYR A N 1
ATOM 786 C CA . TYR A 1 95 ? 2.432 -2.906 -4.705 1.00 97.81 95 TYR A CA 1
ATOM 787 C C . TYR A 1 95 ? 1.965 -3.772 -3.538 1.00 97.81 95 TYR A C 1
ATOM 789 O O . TYR A 1 95 ? 2.655 -4.691 -3.093 1.00 97.81 95 TYR A O 1
ATOM 797 N N . LYS A 1 96 ? 0.792 -3.429 -3.010 1.00 98.25 96 LYS A N 1
ATOM 798 C CA . LYS A 1 96 ? 0.139 -4.093 -1.885 1.00 98.25 96 LYS A CA 1
ATOM 799 C C . LYS A 1 96 ? -0.363 -5.464 -2.332 1.00 98.25 96 LYS A C 1
ATOM 801 O O . LYS A 1 96 ? -1.102 -5.574 -3.310 1.00 98.25 96 LYS A O 1
ATOM 806 N N . VAL A 1 97 ? 0.020 -6.506 -1.600 1.00 97.94 97 VAL A N 1
ATOM 807 C CA . VAL A 1 97 ? -0.394 -7.894 -1.840 1.00 97.94 97 VAL A CA 1
ATOM 808 C C . VAL A 1 97 ? -0.950 -8.526 -0.571 1.00 97.94 97 VAL A C 1
ATOM 810 O O . VAL A 1 97 ? -0.614 -8.119 0.542 1.00 97.94 97 VAL A O 1
ATOM 813 N N . GLY A 1 98 ? -1.761 -9.570 -0.740 1.00 97.31 98 GLY A N 1
ATOM 814 C CA . GLY A 1 98 ? -2.285 -10.341 0.382 1.00 97.31 98 GLY A CA 1
ATOM 815 C C . GLY A 1 98 ? -3.243 -9.535 1.258 1.00 97.31 98 GLY A C 1
ATOM 816 O O . GLY A 1 98 ? -3.927 -8.629 0.776 1.00 97.31 98 GLY A O 1
ATOM 817 N N . GLU A 1 99 ? -3.311 -9.909 2.536 1.00 98.31 99 GLU A N 1
ATOM 818 C CA . GLU A 1 99 ? -4.166 -9.250 3.520 1.00 98.31 99 GLU A CA 1
ATOM 819 C C . GLU A 1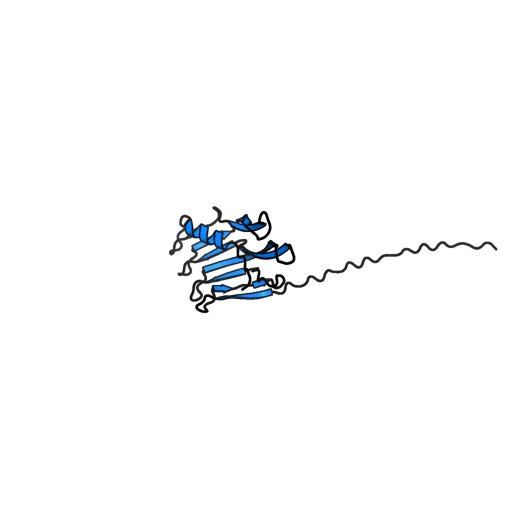 99 ? -3.615 -7.880 3.922 1.00 98.31 99 GLU A C 1
ATOM 821 O O . GLU A 1 99 ? -2.423 -7.714 4.198 1.00 98.31 99 GLU A O 1
ATOM 826 N N . TRP A 1 100 ? -4.521 -6.911 3.982 1.00 98.69 100 TRP A N 1
ATOM 827 C CA . TRP A 1 100 ? -4.279 -5.574 4.490 1.00 98.69 100 TRP A CA 1
ATOM 828 C C . TRP A 1 100 ? -5.351 -5.197 5.504 1.00 98.69 100 TRP A C 1
ATOM 830 O O . TRP A 1 100 ? -6.537 -5.472 5.309 1.00 98.69 100 TRP A O 1
ATOM 840 N N . VAL A 1 101 ? -4.923 -4.537 6.578 1.00 98.75 101 VAL A N 1
ATOM 841 C CA . VAL A 1 101 ? -5.795 -4.014 7.632 1.00 98.75 101 VAL A CA 1
ATOM 842 C C . VAL A 1 101 ? -5.599 -2.509 7.718 1.00 98.75 101 VAL A C 1
ATOM 844 O O . VAL A 1 101 ? -4.470 -2.032 7.798 1.00 98.75 101 VAL A O 1
ATOM 847 N N . TYR A 1 102 ? -6.703 -1.773 7.718 1.00 98.56 102 TYR A N 1
ATOM 848 C CA . TYR A 1 102 ? -6.765 -0.327 7.878 1.00 98.56 102 TYR A CA 1
ATOM 849 C C . TYR A 1 102 ? -7.473 -0.004 9.185 1.00 98.56 102 TYR A C 1
ATOM 851 O O . TYR A 1 102 ? -8.433 -0.682 9.551 1.00 98.56 102 TYR A O 1
ATOM 859 N N . TYR A 1 103 ? -7.038 1.051 9.860 1.00 98.38 103 TYR A N 1
ATOM 860 C CA . TYR A 1 103 ? -7.522 1.434 11.181 1.00 98.38 103 TYR A CA 1
ATOM 861 C C . TYR A 1 103 ? -8.075 2.856 11.172 1.00 98.38 103 TYR A C 1
ATOM 863 O O . TYR A 1 103 ? -7.592 3.724 10.445 1.00 98.38 103 TYR A O 1
ATOM 871 N N . HIS A 1 104 ? -9.078 3.107 12.003 1.00 97.00 104 HIS A N 1
ATOM 872 C CA . HIS A 1 104 ? -9.520 4.447 12.374 1.00 97.00 104 HIS A CA 1
ATOM 873 C C . HIS A 1 104 ? -8.488 5.107 13.297 1.00 97.00 104 HIS A C 1
ATOM 875 O O . HIS A 1 104 ? -7.651 4.442 13.908 1.00 97.00 104 HIS A O 1
ATOM 881 N N . THR A 1 105 ? -8.558 6.427 13.463 1.00 96.38 105 THR A N 1
ATOM 882 C CA . THR A 1 105 ? -7.645 7.175 14.355 1.00 96.38 105 THR A CA 1
ATOM 883 C C . THR A 1 105 ? -7.841 6.842 15.842 1.00 96.38 105 THR A C 1
ATOM 885 O O . THR A 1 105 ? -6.989 7.180 16.674 1.00 96.38 105 THR A O 1
ATOM 888 N N . ASN A 1 106 ? -8.940 6.168 16.195 1.00 95.19 106 ASN A N 1
ATOM 889 C CA . ASN A 1 106 ? -9.191 5.604 17.522 1.00 95.19 106 ASN A CA 1
ATOM 890 C C . ASN A 1 106 ? -8.580 4.196 17.714 1.00 95.19 106 ASN A C 1
ATOM 892 O O . ASN A 1 106 ? -8.654 3.653 18.812 1.00 95.19 106 ASN A O 1
ATOM 896 N N . GLY A 1 107 ? -7.959 3.620 16.677 1.00 95.50 107 GLY A N 1
ATOM 897 C CA . GLY A 1 107 ? -7.315 2.304 16.705 1.00 95.50 107 GLY A CA 1
ATOM 898 C C . GLY A 1 107 ? -8.233 1.122 16.380 1.00 95.50 107 GLY A C 1
ATOM 899 O O . GLY A 1 107 ? -7.743 0.001 16.260 1.00 95.50 107 GLY A O 1
ATOM 900 N N . GLN A 1 108 ? -9.538 1.337 16.200 1.00 97.69 108 GLN A N 1
ATOM 901 C CA . GLN A 1 108 ? -10.446 0.287 15.736 1.00 97.69 108 GLN A CA 1
ATOM 902 C C . GLN A 1 108 ? -10.219 -0.010 14.253 1.00 97.69 108 GLN A C 1
ATOM 904 O O . GLN A 1 108 ? -9.776 0.853 13.495 1.00 97.69 108 GLN A O 1
ATOM 909 N N . ILE A 1 109 ? -10.508 -1.239 13.823 1.00 98.38 109 ILE A N 1
ATOM 910 C CA . ILE A 1 109 ? -10.388 -1.614 12.410 1.00 98.38 109 ILE A CA 1
ATOM 911 C C . ILE A 1 109 ? -11.400 -0.791 11.612 1.00 98.38 109 ILE A C 1
ATOM 913 O O . ILE A 1 109 ? -12.568 -0.745 11.968 1.00 98.38 109 ILE A O 1
ATOM 917 N N . LYS A 1 110 ? -10.938 -0.165 10.532 1.00 98.31 110 LYS A N 1
ATOM 918 C CA . LYS A 1 110 ? -11.741 0.557 9.540 1.00 98.31 110 LYS A CA 1
ATOM 919 C C . LYS A 1 110 ? -12.104 -0.336 8.361 1.00 98.31 110 LYS A C 1
ATOM 921 O O . LYS A 1 110 ? -13.235 -0.317 7.886 1.00 98.31 110 LYS A O 1
ATOM 926 N N . ALA A 1 111 ? -11.150 -1.135 7.893 1.00 98.50 111 ALA A N 1
ATOM 927 C CA . ALA A 1 111 ? -11.385 -2.144 6.870 1.00 98.50 111 ALA A CA 1
ATOM 928 C C . ALA A 1 111 ? -10.324 -3.237 6.921 1.00 98.50 111 ALA A C 1
ATOM 930 O O . ALA A 1 111 ? -9.199 -3.000 7.362 1.00 98.50 111 ALA A O 1
ATOM 931 N N . LYS A 1 112 ? -10.666 -4.425 6.429 1.00 98.69 112 LYS A N 1
ATOM 932 C CA . LYS A 1 112 ? -9.690 -5.482 6.169 1.00 98.69 112 LYS A CA 1
ATOM 933 C C . LYS A 1 112 ? -10.113 -6.353 4.999 1.00 98.69 112 LYS A C 1
ATOM 935 O O . LYS A 1 112 ? -11.306 -6.577 4.786 1.00 98.69 112 LYS A O 1
ATOM 940 N N . GLY A 1 113 ? -9.135 -6.880 4.283 1.00 98.38 113 GLY A N 1
ATOM 941 C CA . GLY A 1 113 ? -9.373 -7.807 3.190 1.00 98.38 113 GLY A CA 1
ATOM 942 C C . GLY A 1 113 ? -8.099 -8.149 2.441 1.00 98.38 113 GLY A C 1
ATOM 943 O O . GLY A 1 113 ? -7.015 -7.673 2.772 1.00 98.38 113 GLY A O 1
ATOM 944 N N . VAL A 1 114 ? -8.244 -8.998 1.428 1.00 98.31 114 VAL A N 1
ATOM 945 C CA . VAL A 1 114 ? -7.147 -9.412 0.552 1.00 98.31 114 VAL A CA 1
ATOM 946 C C . VAL A 1 114 ? -7.239 -8.633 -0.753 1.00 98.31 114 VAL A C 1
ATOM 948 O O . VAL A 1 114 ? -8.288 -8.622 -1.403 1.00 98.31 114 VAL A O 1
ATOM 951 N N . PHE A 1 115 ? -6.155 -7.968 -1.150 1.00 98.25 115 PHE A N 1
ATOM 952 C CA . PHE A 1 115 ? -6.107 -7.307 -2.453 1.00 98.25 115 PHE A CA 1
ATOM 953 C C . PHE A 1 115 ? -6.123 -8.334 -3.583 1.00 98.25 115 PHE A C 1
ATOM 955 O O . PHE A 1 115 ? -5.329 -9.277 -3.599 1.00 98.25 115 PHE A O 1
ATOM 962 N N . ARG A 1 116 ? -6.984 -8.111 -4.580 1.00 98.31 116 ARG A N 1
ATOM 963 C CA . ARG A 1 116 ? -6.911 -8.828 -5.854 1.00 98.31 116 ARG A CA 1
ATOM 964 C C . ARG A 1 116 ? -6.024 -8.047 -6.809 1.00 98.31 116 ARG A C 1
ATOM 966 O O . ARG A 1 116 ? -6.283 -6.879 -7.074 1.00 98.31 116 ARG A O 1
ATOM 973 N N . ILE A 1 117 ? -5.003 -8.693 -7.356 1.00 98.25 117 ILE A N 1
ATOM 974 C CA . ILE A 1 117 ? -4.049 -8.022 -8.239 1.00 98.25 117 ILE A CA 1
ATOM 975 C C . ILE A 1 117 ? -4.618 -7.883 -9.653 1.00 98.25 117 ILE A C 1
ATOM 977 O O . ILE A 1 117 ? -5.128 -8.844 -10.232 1.00 98.25 117 ILE A O 1
ATOM 981 N N . ARG A 1 118 ? -4.506 -6.680 -10.221 1.00 97.44 118 ARG A N 1
ATOM 982 C CA . ARG A 1 118 ? -4.897 -6.353 -11.596 1.00 97.44 118 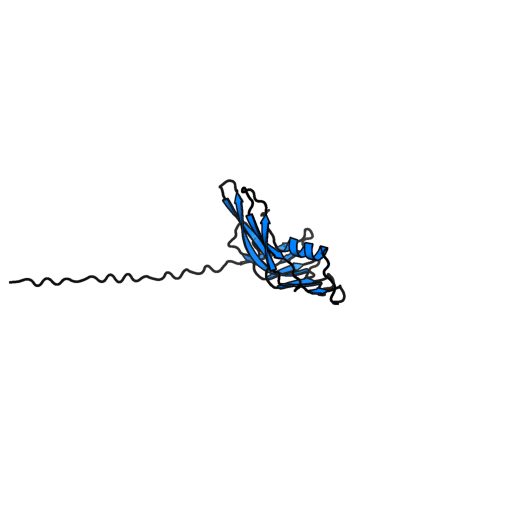ARG A CA 1
ATOM 983 C C . ARG A 1 118 ? -3.745 -5.672 -12.334 1.00 97.44 118 ARG A C 1
ATOM 985 O O . ARG A 1 118 ? -2.962 -4.947 -11.730 1.00 97.44 118 ARG A O 1
ATOM 992 N N . ARG A 1 119 ? -3.679 -5.870 -13.656 1.00 97.44 119 ARG A N 1
ATOM 993 C CA . ARG A 1 119 ? -2.813 -5.087 -14.550 1.00 97.44 119 ARG A CA 1
ATOM 994 C C . ARG A 1 119 ? -3.430 -3.711 -14.812 1.00 97.44 119 ARG A C 1
ATOM 996 O O . ARG A 1 119 ? -4.564 -3.629 -15.287 1.00 97.44 119 ARG A O 1
ATOM 1003 N N . LYS A 1 120 ? -2.682 -2.653 -14.520 1.00 96.94 120 LYS A N 1
ATOM 1004 C CA . LYS A 1 120 ? -3.033 -1.251 -14.756 1.00 96.94 120 LYS A CA 1
ATOM 1005 C C . LYS A 1 120 ? -2.062 -0.674 -15.778 1.00 96.94 120 LYS A C 1
ATOM 1007 O O . LYS A 1 120 ? -0.857 -0.732 -15.561 1.00 96.94 120 LYS A O 1
ATOM 1012 N N . LYS A 1 121 ? -2.593 -0.128 -16.873 1.00 96.94 121 LYS A N 1
ATOM 1013 C CA . LYS A 1 121 ? -1.783 0.605 -17.845 1.00 96.94 121 LYS A CA 1
ATOM 1014 C C . LYS A 1 121 ? -1.282 1.904 -17.208 1.00 96.94 121 LYS A C 1
ATOM 1016 O O . LYS A 1 121 ? -2.059 2.590 -16.540 1.00 96.94 121 LYS A O 1
ATOM 1021 N N . ILE A 1 122 ? -0.014 2.219 -17.421 1.00 95.69 122 ILE A N 1
ATOM 1022 C CA . ILE A 1 122 ? 0.609 3.490 -17.064 1.00 95.69 122 ILE A CA 1
ATOM 1023 C C . ILE A 1 122 ? 1.261 4.100 -18.297 1.00 95.69 122 ILE A C 1
ATOM 1025 O O . ILE A 1 122 ? 1.720 3.388 -19.189 1.00 95.69 122 ILE A O 1
ATOM 1029 N N . GLU A 1 123 ? 1.294 5.423 -18.331 1.00 95.62 123 GLU A N 1
ATOM 1030 C CA . GLU A 1 123 ? 2.079 6.143 -19.322 1.00 95.62 123 GLU A CA 1
ATOM 1031 C C . GLU A 1 123 ? 3.542 6.182 -18.874 1.0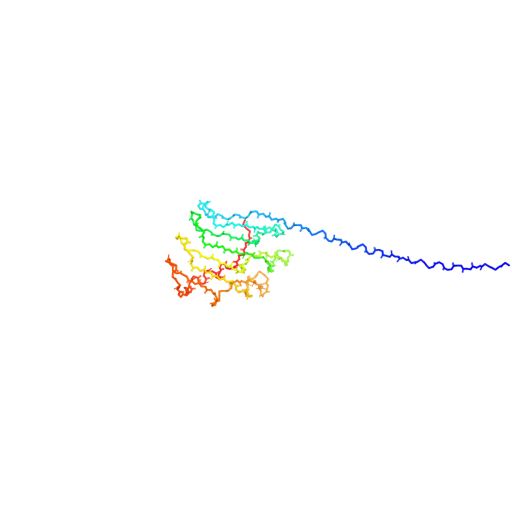0 95.62 123 GLU A C 1
ATOM 1033 O O . GLU A 1 123 ? 3.849 6.356 -17.692 1.00 95.62 123 GLU A O 1
ATOM 1038 N N . THR A 1 124 ? 4.436 6.002 -19.838 1.00 94.25 124 THR A N 1
ATOM 1039 C CA . THR A 1 124 ? 5.892 5.973 -19.668 1.00 94.25 124 THR A CA 1
ATOM 1040 C C . THR A 1 124 ? 6.518 6.915 -20.693 1.00 94.25 124 THR A C 1
ATOM 1042 O O . THR A 1 124 ? 5.847 7.338 -21.631 1.00 94.25 124 THR A O 1
ATOM 1045 N N . SER A 1 125 ? 7.808 7.226 -20.577 1.00 93.94 125 SER A N 1
ATOM 1046 C CA . SER A 1 125 ? 8.540 7.918 -21.643 1.00 93.94 125 SER A CA 1
ATOM 1047 C C . SER A 1 125 ? 8.754 7.038 -22.879 1.00 93.94 125 SER A C 1
ATOM 1049 O O . SER A 1 125 ? 9.096 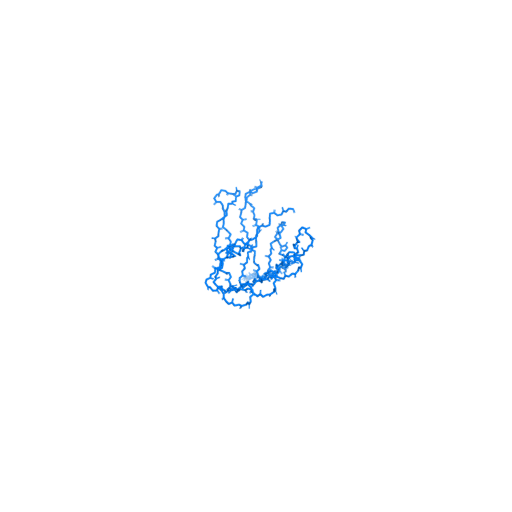7.561 -23.936 1.00 93.94 125 SER A O 1
ATOM 1051 N N . CYS A 1 126 ? 8.543 5.722 -22.772 1.00 92.56 126 CYS A N 1
ATOM 1052 C CA . CYS A 1 126 ? 8.451 4.843 -23.932 1.00 92.56 126 CYS A CA 1
ATOM 1053 C C . CYS A 1 126 ? 7.078 4.930 -24.609 1.00 92.56 126 CYS A C 1
ATOM 1055 O O . CYS A 1 126 ? 6.043 5.014 -23.942 1.00 92.56 126 CYS A O 1
ATOM 1057 N N . GLU A 1 127 ? 7.079 4.862 -25.942 1.00 93.94 127 GLU A N 1
ATOM 1058 C CA . GLU A 1 127 ? 5.862 4.830 -26.752 1.00 93.94 127 GLU A CA 1
ATOM 1059 C C . GLU A 1 127 ? 4.980 3.630 -26.374 1.00 93.94 127 GLU A C 1
ATOM 1061 O O . GLU A 1 127 ? 5.448 2.497 -26.281 1.00 93.94 127 GLU A O 1
ATOM 1066 N N . GLY A 1 128 ? 3.686 3.884 -26.163 1.00 94.19 128 GLY A N 1
ATOM 1067 C CA . GLY A 1 128 ? 2.697 2.855 -25.833 1.00 94.19 128 GLY A CA 1
ATOM 1068 C C . GLY A 1 128 ? 2.470 2.619 -24.336 1.00 94.19 128 GLY A C 1
ATOM 1069 O O . GLY A 1 128 ? 1.428 2.048 -23.988 1.00 94.19 128 GLY A O 1
ATOM 1070 N N . GLY A 1 129 ? 3.352 3.120 -23.465 1.00 95.31 129 GLY A N 1
ATOM 1071 C CA . GLY A 1 129 ? 3.258 2.924 -22.018 1.00 95.31 129 GLY A CA 1
ATOM 1072 C C . GLY A 1 129 ? 3.722 1.537 -21.564 1.00 95.31 129 GLY A C 1
ATOM 1073 O O . GLY A 1 129 ? 4.278 0.759 -22.337 1.00 95.31 129 GLY A O 1
ATOM 1074 N N . ASP A 1 130 ? 3.410 1.196 -20.315 1.00 97.50 130 ASP A N 1
ATOM 1075 C CA . ASP A 1 130 ? 3.626 -0.144 -19.756 1.00 97.50 130 ASP A CA 1
ATOM 1076 C C . ASP A 1 130 ? 2.471 -0.542 -18.814 1.00 97.50 130 ASP A C 1
ATOM 1078 O O . ASP A 1 130 ? 1.475 0.175 -18.672 1.00 97.50 130 ASP A O 1
ATOM 1082 N N . TYR A 1 131 ? 2.560 -1.709 -18.180 1.00 97.44 131 TYR A N 1
ATOM 1083 C CA . TYR A 1 131 ? 1.569 -2.242 -17.260 1.00 97.44 131 TYR A CA 1
ATOM 1084 C C . TYR A 1 131 ? 2.192 -2.590 -15.919 1.00 97.44 131 TYR A C 1
ATOM 1086 O O . TYR A 1 131 ? 3.063 -3.447 -15.830 1.00 97.44 131 TYR A O 1
ATOM 1094 N N . ILE A 1 132 ? 1.611 -2.047 -14.858 1.00 97.38 132 ILE A N 1
ATOM 1095 C CA . ILE A 1 132 ? 1.955 -2.401 -13.484 1.00 97.38 132 ILE A CA 1
ATOM 1096 C C . ILE A 1 132 ? 0.874 -3.271 -12.850 1.00 97.38 132 ILE A C 1
ATOM 1098 O O . ILE A 1 132 ? -0.283 -3.303 -13.276 1.00 97.38 132 ILE A O 1
ATOM 1102 N N . LYS A 1 133 ? 1.245 -3.964 -11.784 1.00 98.44 133 LYS A N 1
ATOM 1103 C CA . LYS A 1 133 ? 0.339 -4.626 -10.845 1.00 98.44 133 LYS A CA 1
ATOM 1104 C C . LYS A 1 133 ? -0.169 -3.612 -9.824 1.00 98.44 133 LYS A C 1
ATOM 1106 O O . LYS A 1 133 ? 0.619 -2.902 -9.209 1.00 98.44 133 LYS A O 1
ATOM 1111 N N . ALA A 1 134 ? -1.479 -3.588 -9.621 1.00 98.00 134 ALA A N 1
ATOM 1112 C CA . ALA A 1 134 ? -2.139 -2.795 -8.593 1.00 98.00 134 ALA A CA 1
ATOM 1113 C C . ALA A 1 134 ? -3.173 -3.652 -7.855 1.00 98.00 134 ALA A C 1
ATOM 1115 O O . ALA A 1 134 ? -3.774 -4.560 -8.440 1.00 98.00 134 ALA A O 1
ATOM 1116 N N . GLY A 1 135 ? -3.362 -3.371 -6.570 1.00 97.75 135 GLY A N 1
ATOM 1117 C CA . GLY A 1 135 ? -4.369 -4.019 -5.741 1.00 97.75 135 GLY A CA 1
ATOM 1118 C C . GLY A 1 135 ? -5.747 -3.405 -5.971 1.00 97.75 135 GLY A C 1
ATOM 1119 O O . GLY A 1 135 ? -5.911 -2.191 -5.952 1.00 97.75 135 GLY A O 1
ATOM 1120 N N . VAL A 1 136 ? -6.743 -4.262 -6.170 1.00 97.75 136 VAL A N 1
ATOM 1121 C CA . VAL A 1 136 ? -8.154 -3.897 -6.317 1.00 97.75 136 VAL A CA 1
ATOM 1122 C C . VAL A 1 136 ? -8.932 -4.506 -5.156 1.00 97.75 136 VAL A C 1
ATOM 1124 O O . VAL A 1 136 ? -8.710 -5.664 -4.771 1.00 97.75 136 VAL A O 1
ATOM 1127 N N . VAL A 1 137 ? -9.835 -3.718 -4.593 1.00 97.62 137 VAL A N 1
ATOM 1128 C CA . VAL A 1 137 ? -10.766 -4.111 -3.542 1.00 97.62 137 VAL A CA 1
ATOM 1129 C C . VAL A 1 137 ? -11.846 -4.986 -4.164 1.00 97.62 137 VAL A C 1
ATOM 1131 O O . VAL A 1 137 ? -12.262 -4.815 -5.307 1.00 97.62 137 VAL A O 1
ATOM 1134 N N . THR A 1 138 ? -12.280 -5.992 -3.424 1.00 96.00 138 THR A N 1
ATOM 1135 C CA . THR A 1 138 ? -13.327 -6.913 -3.875 1.00 96.00 138 THR A CA 1
ATOM 1136 C C . THR A 1 138 ? -14.397 -7.028 -2.810 1.00 96.00 138 THR A C 1
ATOM 1138 O O . THR A 1 138 ? -14.191 -6.602 -1.675 1.00 96.00 138 THR A O 1
ATOM 1141 N N . ASP A 1 139 ? -15.496 -7.689 -3.147 1.00 94.62 139 ASP A N 1
ATOM 1142 C CA . ASP A 1 139 ? -16.608 -7.935 -2.224 1.00 94.62 139 ASP A CA 1
ATOM 1143 C C . ASP A 1 139 ? -16.208 -8.790 -1.004 1.00 94.62 139 ASP A C 1
ATOM 1145 O O . ASP A 1 139 ? -16.958 -8.889 -0.038 1.00 94.62 139 ASP A O 1
ATOM 1149 N N . ALA A 1 140 ? -15.010 -9.389 -1.012 1.00 95.06 140 ALA A N 1
ATOM 1150 C CA . ALA A 1 140 ? -14.438 -10.078 0.142 1.00 95.06 140 ALA A CA 1
ATOM 1151 C C . ALA A 1 140 ? -13.939 -9.123 1.247 1.00 95.06 140 ALA A C 1
ATOM 1153 O O . ALA A 1 140 ? -13.632 -9.573 2.353 1.00 95.06 140 ALA A O 1
ATOM 1154 N N . TRP A 1 141 ? -13.813 -7.824 0.961 1.00 98.25 141 TRP A N 1
ATOM 1155 C CA . TRP A 1 141 ? -13.416 -6.830 1.954 1.00 98.25 141 TRP A CA 1
ATOM 1156 C C . TRP A 1 141 ? -14.549 -6.534 2.928 1.00 98.25 141 TRP A C 1
ATOM 1158 O O . TRP A 1 141 ? -15.713 -6.420 2.552 1.00 98.25 141 TRP A O 1
ATOM 1168 N N . VAL A 1 142 ? -14.188 -6.358 4.197 1.00 98.25 142 VAL A N 1
ATOM 1169 C CA . VAL A 1 142 ? -15.130 -6.001 5.259 1.00 98.25 142 VAL A CA 1
ATOM 1170 C C . VAL A 1 142 ? -14.777 -4.621 5.789 1.00 98.25 142 VAL A C 1
ATOM 1172 O O . VAL A 1 142 ? -13.612 -4.347 6.085 1.00 98.25 142 VAL A O 1
ATOM 1175 N N . PHE A 1 143 ? -15.793 -3.775 5.932 1.00 98.50 143 PHE A N 1
ATOM 1176 C CA . PHE A 1 143 ? -15.678 -2.387 6.369 1.00 98.50 143 PHE A CA 1
ATOM 1177 C C . PHE A 1 143 ? -16.398 -2.196 7.695 1.00 98.50 143 PHE A C 1
ATOM 1179 O O . PHE A 1 143 ? -17.418 -2.841 7.953 1.00 98.50 143 PHE A O 1
ATOM 1186 N N . PHE A 1 144 ? -15.867 -1.304 8.523 1.00 98.25 144 PHE A N 1
ATOM 1187 C CA . PHE A 1 144 ? -16.372 -1.043 9.861 1.00 98.25 144 PHE A CA 1
ATOM 1188 C C . PHE A 1 144 ? -16.453 0.462 10.133 1.00 98.25 144 PHE A C 1
ATOM 1190 O O . PHE A 1 144 ? -15.606 1.239 9.680 1.00 98.25 144 PHE A O 1
ATOM 1197 N N . ASP A 1 145 ? -17.475 0.875 10.878 1.00 97.31 145 ASP A N 1
ATOM 1198 C CA . ASP A 1 145 ? -17.579 2.230 11.418 1.00 97.31 145 ASP A CA 1
ATOM 1199 C C . ASP A 1 145 ? -16.591 2.453 12.581 1.00 97.31 145 ASP A C 1
ATOM 1201 O O . ASP A 1 145 ? -15.831 1.560 12.964 1.00 97.31 145 ASP A O 1
ATOM 1205 N N . GLU A 1 146 ? -16.576 3.659 13.148 1.00 97.00 146 GLU A N 1
ATOM 1206 C CA . GLU A 1 146 ? -15.692 3.990 14.273 1.00 97.00 146 GLU A CA 1
ATOM 1207 C C . GLU A 1 146 ? -16.031 3.249 15.572 1.00 97.00 146 GLU A C 1
ATOM 1209 O O . GLU A 1 146 ? -15.231 3.308 16.499 1.00 97.00 146 GLU A O 1
ATOM 1214 N N . ASN A 1 147 ? -17.172 2.561 15.652 1.00 97.44 147 ASN A N 1
ATOM 1215 C CA . ASN A 1 147 ? -17.607 1.768 16.804 1.00 97.44 147 ASN A CA 1
ATOM 1216 C C . ASN A 1 147 ? -17.378 0.258 16.595 1.00 97.44 147 ASN A C 1
ATOM 1218 O O . ASN A 1 147 ? -17.763 -0.543 17.447 1.00 97.44 147 ASN A O 1
ATOM 1222 N N . GLY A 1 148 ? -16.788 -0.137 15.461 1.00 96.88 148 GLY A N 1
ATOM 1223 C CA . GLY A 1 148 ? -16.516 -1.532 15.125 1.00 96.88 148 GLY A CA 1
ATOM 1224 C C . GLY A 1 148 ? -17.714 -2.285 14.539 1.00 96.88 148 GLY A C 1
ATOM 1225 O O . GLY A 1 148 ? -17.638 -3.505 14.366 1.00 96.88 148 GLY A O 1
ATOM 1226 N N . ASN A 1 149 ? -18.808 -1.601 14.195 1.00 98.06 149 ASN A N 1
ATOM 1227 C CA . ASN A 1 149 ? -19.941 -2.226 13.516 1.00 98.06 149 ASN A CA 1
ATOM 1228 C C . ASN A 1 149 ? -19.654 -2.350 12.024 1.00 98.06 149 ASN A C 1
ATOM 1230 O O . ASN A 1 149 ? -19.121 -1.427 11.409 1.00 98.06 149 ASN A O 1
ATOM 1234 N N . LYS A 1 150 ? -20.052 -3.472 11.414 1.00 97.94 150 LYS A N 1
ATOM 1235 C CA . LYS A 1 150 ? -19.948 -3.635 9.959 1.00 97.94 150 LYS A CA 1
ATOM 1236 C C . LYS A 1 150 ? -20.784 -2.571 9.253 1.00 97.94 150 LYS A C 1
ATOM 1238 O O . LYS A 1 150 ? -21.941 -2.360 9.606 1.00 97.94 150 LYS A O 1
ATOM 1243 N N . THR A 1 151 ? -20.211 -1.961 8.226 1.00 97.38 151 THR A N 1
ATOM 1244 C CA . THR A 1 151 ? -20.873 -0.938 7.416 1.00 97.38 151 THR A CA 1
ATOM 1245 C C . THR A 1 151 ? -20.687 -1.211 5.929 1.00 97.38 151 THR A C 1
ATOM 1247 O O . THR A 1 151 ? -19.867 -2.039 5.524 1.00 97.38 151 THR A O 1
ATOM 1250 N N . SER A 1 152 ? -21.467 -0.514 5.112 1.00 94.19 152 SER A N 1
ATOM 1251 C CA . SER A 1 152 ? -21.331 -0.539 3.662 1.00 94.19 152 SER A CA 1
ATOM 1252 C C . SER A 1 152 ? -20.031 0.149 3.227 1.00 94.19 152 SER A C 1
ATOM 1254 O O . SER A 1 152 ? -19.599 1.115 3.861 1.00 94.19 152 SER A O 1
ATOM 1256 N N . PRO A 1 153 ? -19.401 -0.309 2.134 1.00 92.00 153 PRO A N 1
ATOM 1257 C CA . PRO A 1 153 ? -18.171 0.286 1.632 1.00 92.00 153 PRO A CA 1
ATOM 1258 C C . PRO A 1 153 ? -18.351 1.763 1.265 1.00 92.00 153 PRO A C 1
ATOM 1260 O O . PRO A 1 153 ? -19.187 2.116 0.431 1.00 92.00 153 PRO A O 1
ATOM 1263 N N . ASN A 1 154 ? -17.506 2.622 1.835 1.00 94.12 154 ASN A N 1
ATOM 1264 C CA . ASN A 1 154 ? -17.364 4.000 1.381 1.00 94.12 154 ASN A CA 1
ATOM 1265 C C . ASN A 1 154 ? -16.527 4.017 0.090 1.00 94.12 154 ASN A C 1
ATOM 1267 O O . ASN A 1 154 ? -15.348 3.663 0.110 1.00 94.12 154 ASN A O 1
ATOM 1271 N N . GLN A 1 155 ? -17.132 4.445 -1.020 1.00 96.12 155 GLN A N 1
ATOM 1272 C CA . GLN A 1 155 ? -16.500 4.450 -2.345 1.00 96.12 155 GLN A CA 1
ATOM 1273 C C . GLN A 1 155 ? -15.276 5.368 -2.434 1.00 96.12 155 GLN A C 1
ATOM 1275 O O . GLN A 1 155 ? -14.307 5.032 -3.109 1.00 96.12 155 GLN A O 1
ATOM 1280 N N . GLU A 1 156 ? -15.279 6.499 -1.727 1.00 97.19 156 GLU A N 1
ATOM 1281 C CA . GLU A 1 156 ? -14.116 7.388 -1.669 1.00 97.19 156 GLU A CA 1
ATOM 1282 C C . GLU A 1 156 ? -12.944 6.703 -0.966 1.00 97.19 156 GLU A C 1
ATOM 1284 O O . GLU A 1 156 ? -11.813 6.747 -1.445 1.00 97.19 156 GLU A O 1
ATOM 1289 N N . PHE A 1 157 ? -13.229 6.001 0.131 1.00 96.81 157 PHE A N 1
ATOM 1290 C CA . PHE A 1 157 ? -12.209 5.252 0.852 1.00 96.81 157 PHE A CA 1
ATOM 1291 C C . PHE A 1 157 ? -11.691 4.056 0.044 1.00 96.81 157 PHE A C 1
ATOM 1293 O O . PHE A 1 157 ? -10.489 3.812 0.043 1.00 96.81 157 PHE A O 1
ATOM 1300 N N . ILE A 1 158 ? -12.562 3.345 -0.685 1.00 98.06 158 ILE A N 1
ATOM 1301 C CA . ILE A 1 158 ? -12.138 2.308 -1.641 1.00 98.06 158 ILE A CA 1
ATOM 1302 C C . ILE A 1 158 ? -11.169 2.897 -2.666 1.00 98.06 158 ILE A C 1
ATOM 1304 O O . ILE A 1 158 ? -10.092 2.346 -2.885 1.00 98.06 158 ILE A O 1
ATOM 1308 N N . ARG A 1 159 ? -11.520 4.043 -3.254 1.00 97.69 159 ARG A N 1
ATOM 1309 C CA . ARG A 1 159 ? -10.663 4.720 -4.226 1.00 97.69 159 ARG A CA 1
ATOM 1310 C C . ARG A 1 159 ? -9.302 5.084 -3.621 1.00 97.69 159 ARG A C 1
ATOM 1312 O O . ARG A 1 159 ? -8.288 4.807 -4.249 1.00 97.69 159 ARG A O 1
ATOM 1319 N N . GLU A 1 160 ? -9.259 5.610 -2.393 1.00 97.00 160 GLU A N 1
ATOM 1320 C CA . GLU A 1 160 ? -8.003 5.912 -1.678 1.00 97.00 160 GLU A CA 1
ATOM 1321 C C . GLU A 1 160 ? -7.115 4.661 -1.519 1.00 97.00 160 GLU A C 1
ATOM 1323 O O . GLU A 1 160 ? -5.908 4.701 -1.786 1.00 97.00 160 GLU A O 1
ATOM 1328 N N . ILE A 1 161 ? -7.685 3.532 -1.083 1.00 97.19 161 ILE A N 1
ATOM 1329 C CA . ILE A 1 161 ? -6.901 2.310 -0.838 1.00 97.19 161 ILE A CA 1
ATOM 1330 C C . ILE A 1 161 ? -6.442 1.628 -2.131 1.00 97.19 161 ILE A C 1
ATOM 1332 O O . ILE A 1 161 ? -5.357 1.049 -2.149 1.00 97.19 161 ILE A O 1
ATOM 1336 N N . GLU A 1 162 ? -7.213 1.728 -3.215 1.00 97.81 162 GLU A N 1
ATOM 1337 C CA . GLU A 1 162 ? -6.815 1.229 -4.537 1.00 97.81 162 GLU A CA 1
ATOM 1338 C C . GLU A 1 162 ? -5.772 2.128 -5.212 1.00 97.81 162 GLU A C 1
ATOM 1340 O O . GLU A 1 162 ? -4.809 1.623 -5.793 1.00 97.81 162 GLU A O 1
ATOM 1345 N N . GLU A 1 163 ? -5.905 3.454 -5.113 1.00 96.31 163 GLU A N 1
ATOM 1346 C CA . GLU A 1 163 ? -4.918 4.409 -5.636 1.00 96.31 163 GLU A CA 1
ATOM 1347 C C . GLU A 1 163 ? -3.576 4.289 -4.904 1.00 96.31 163 GLU A C 1
ATOM 1349 O O . GLU A 1 163 ? -2.527 4.339 -5.543 1.00 96.31 163 GLU A O 1
ATOM 1354 N N . SER A 1 164 ? -3.601 4.039 -3.590 1.00 95.62 164 SER A N 1
ATOM 1355 C CA . SER A 1 164 ? -2.403 3.775 -2.775 1.00 95.62 164 SER A CA 1
ATOM 1356 C C . SER A 1 164 ? -1.927 2.315 -2.803 1.00 95.62 164 SER A C 1
ATOM 1358 O O . SER A 1 164 ? -1.004 1.948 -2.072 1.00 95.62 164 SER A O 1
ATOM 1360 N N . SER A 1 165 ? -2.538 1.456 -3.627 1.00 97.31 165 SER A N 1
ATOM 1361 C CA . SER A 1 165 ? -2.166 0.038 -3.717 1.00 97.31 165 SER A CA 1
ATOM 1362 C C . SER A 1 165 ? -0.851 -0.210 -4.457 1.00 97.31 165 SER A C 1
ATOM 1364 O O . SER A 1 165 ? -0.349 -1.331 -4.432 1.00 97.31 165 SER A O 1
ATOM 1366 N N . PHE A 1 166 ? -0.284 0.807 -5.104 1.00 96.44 166 PHE A N 1
ATOM 1367 C CA . PHE A 1 166 ? 1.033 0.764 -5.725 1.00 96.44 166 PHE A CA 1
ATOM 1368 C C . PHE A 1 166 ? 1.774 2.082 -5.493 1.00 96.44 166 PHE A C 1
ATOM 1370 O O . PHE A 1 166 ? 1.162 3.128 -5.284 1.00 96.44 166 PHE A O 1
ATOM 1377 N N . ILE A 1 167 ? 3.103 2.023 -5.506 1.00 93.62 167 ILE A N 1
ATOM 1378 C CA . ILE A 1 167 ? 3.989 3.140 -5.189 1.00 93.62 167 ILE A CA 1
ATOM 1379 C C . ILE A 1 167 ? 5.169 3.102 -6.144 1.00 93.62 167 ILE A C 1
ATOM 1381 O O . ILE A 1 167 ? 5.931 2.134 -6.159 1.00 93.62 167 ILE A O 1
ATOM 1385 N N . ILE A 1 168 ? 5.315 4.177 -6.911 1.00 90.56 168 ILE A N 1
ATOM 1386 C CA . ILE A 1 168 ? 6.464 4.427 -7.775 1.00 90.56 168 ILE A CA 1
ATOM 1387 C C . ILE A 1 168 ? 7.307 5.496 -7.076 1.00 90.56 168 ILE A C 1
ATOM 1389 O O . ILE A 1 168 ? 6.866 6.637 -6.942 1.00 90.56 168 ILE A O 1
ATOM 1393 N N . ASP A 1 169 ? 8.487 5.111 -6.586 1.00 82.25 169 ASP A N 1
ATOM 1394 C CA . ASP A 1 169 ? 9.458 6.042 -6.004 1.00 82.25 169 ASP A CA 1
ATOM 1395 C C . ASP A 1 169 ? 10.405 6.510 -7.111 1.00 82.25 169 ASP A C 1
ATOM 1397 O O . ASP A 1 169 ? 11.307 5.781 -7.531 1.00 82.25 169 ASP A O 1
ATOM 1401 N N . TRP A 1 170 ? 10.182 7.730 -7.597 1.00 70.94 170 TRP A N 1
ATOM 1402 C CA . TRP A 1 170 ? 10.989 8.320 -8.663 1.00 70.94 170 TRP A CA 1
ATOM 1403 C C . TRP A 1 170 ? 12.422 8.659 -8.233 1.00 70.94 170 TRP A C 1
ATOM 1405 O O . TRP A 1 170 ? 13.237 8.941 -9.105 1.00 70.94 170 TRP A O 1
ATOM 1415 N N . GLY A 1 171 ? 12.749 8.568 -6.936 1.00 60.75 171 GLY A N 1
ATOM 1416 C CA . GLY A 1 171 ? 14.040 8.979 -6.396 1.00 60.75 171 GLY A CA 1
ATOM 1417 C C . GLY A 1 171 ? 14.198 10.500 -6.449 1.00 60.75 171 GLY A C 1
ATOM 1418 O O . GLY A 1 171 ? 14.404 11.074 -7.514 1.00 60.75 171 GLY A O 1
ATOM 1419 N N . THR A 1 172 ? 14.099 11.157 -5.296 1.00 45.50 172 THR A N 1
ATOM 1420 C CA . THR A 1 172 ? 14.548 12.547 -5.102 1.00 45.50 172 THR A CA 1
ATOM 1421 C C . THR A 1 172 ? 15.906 12.567 -4.431 1.00 45.50 172 THR A C 1
ATOM 1423 O O . THR A 1 172 ? 16.043 11.817 -3.432 1.00 45.50 172 THR A O 1
#

Sequence (172 aa):
MQKILILISLFFFISCQSSKQHSEIPKIWLGIVNYDSGWIKERGEYNSNYKPHRARIGVWEEFYEKLKIKAKGKYESDFFVQCCIGGPCDMYYSYKVGEWVYYHTNGQIKAKGVFRIRRKKIETSCEGGDYIKAGVVTDAWVFFDENGNKTSPNQEFIREIEESSFIIDWGT